Protein AF-A0A0Q9NAF6-F1 (afdb_monomer)

Structure (mmCIF, N/CA/C/O backbone):
data_AF-A0A0Q9NAF6-F1
#
_entry.id   AF-A0A0Q9NAF6-F1
#
loop_
_atom_site.group_PDB
_atom_site.id
_atom_site.type_symbol
_atom_site.label_atom_id
_atom_site.label_alt_id
_atom_site.label_comp_id
_atom_site.label_asym_id
_atom_site.label_entity_id
_atom_site.label_seq_id
_atom_site.pdbx_PDB_ins_code
_atom_site.Cartn_x
_atom_site.Cartn_y
_atom_site.Cartn_z
_atom_site.occupancy
_atom_site.B_iso_or_equiv
_atom_site.auth_seq_id
_atom_site.auth_comp_id
_atom_site.auth_asym_id
_atom_site.auth_atom_id
_atom_site.pdbx_PDB_model_num
ATOM 1 N N . MET A 1 1 ? -9.096 -10.362 20.273 1.00 42.84 1 MET A N 1
ATOM 2 C CA . MET A 1 1 ? -9.511 -9.244 19.399 1.00 42.84 1 MET A CA 1
ATOM 3 C C . MET A 1 1 ? -8.868 -9.460 18.042 1.00 42.84 1 MET A C 1
ATOM 5 O O . MET A 1 1 ? -7.648 -9.435 17.966 1.00 42.84 1 MET A O 1
ATOM 9 N N . GLN A 1 2 ? -9.659 -9.772 17.017 1.00 54.53 2 GLN A N 1
ATOM 10 C CA . GLN A 1 2 ? -9.193 -9.825 15.630 1.00 54.53 2 GLN A CA 1
ATOM 11 C C . GLN A 1 2 ? -9.238 -8.384 15.107 1.00 54.53 2 GLN A C 1
ATOM 13 O O . GLN A 1 2 ? -10.257 -7.717 15.249 1.00 54.53 2 GLN A O 1
ATOM 18 N N . SER A 1 3 ? -8.107 -7.854 14.654 1.00 65.44 3 SER A N 1
ATOM 19 C CA . SER A 1 3 ? -8.035 -6.491 14.129 1.00 65.44 3 SER A CA 1
ATOM 20 C C . SER A 1 3 ? -8.270 -6.539 12.627 1.00 65.44 3 SER A C 1
ATOM 22 O O . SER A 1 3 ? -7.471 -7.138 11.908 1.00 65.44 3 SER A O 1
ATOM 24 N N . ASP A 1 4 ? -9.346 -5.910 12.165 1.00 78.44 4 ASP A N 1
ATOM 25 C CA . ASP A 1 4 ? -9.639 -5.808 10.741 1.00 78.44 4 ASP A CA 1
ATOM 26 C C . ASP A 1 4 ? -8.679 -4.806 10.096 1.00 78.44 4 ASP A C 1
ATOM 28 O O . ASP A 1 4 ? -8.626 -3.630 10.462 1.00 78.44 4 ASP A O 1
ATOM 32 N N . PHE A 1 5 ? -7.886 -5.288 9.142 1.00 81.50 5 PHE A N 1
ATOM 33 C CA . PHE A 1 5 ? -6.965 -4.474 8.358 1.00 81.50 5 PHE A CA 1
ATOM 34 C C . PHE A 1 5 ? -7.295 -4.605 6.880 1.00 81.50 5 PHE A C 1
ATOM 36 O O . PHE A 1 5 ? -7.515 -5.705 6.374 1.00 81.50 5 PHE A O 1
ATOM 43 N N . LEU A 1 6 ? -7.250 -3.484 6.163 1.00 86.62 6 LEU A N 1
ATOM 44 C CA . LEU A 1 6 ? -7.405 -3.497 4.715 1.00 86.62 6 LEU A CA 1
ATOM 45 C C . LEU A 1 6 ? -6.054 -3.758 4.040 1.00 86.62 6 LEU A C 1
ATOM 47 O O . LEU A 1 6 ? -5.126 -2.967 4.197 1.00 86.62 6 LEU A O 1
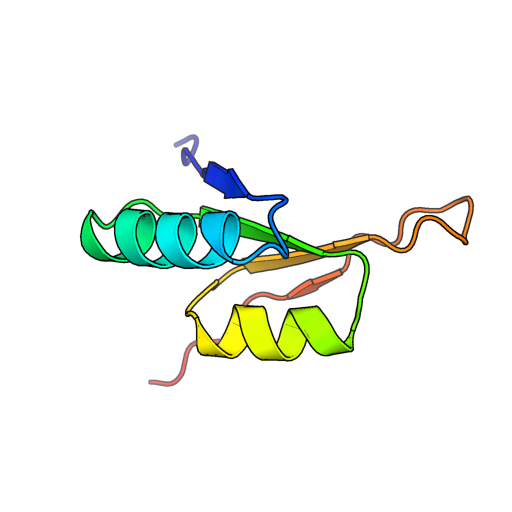ATOM 51 N N . LEU A 1 7 ? -5.933 -4.839 3.269 1.00 85.81 7 LEU A N 1
ATOM 52 C CA . LEU A 1 7 ? -4.755 -5.082 2.434 1.00 85.81 7 LEU A CA 1
ATOM 53 C C . LEU A 1 7 ? -4.929 -4.391 1.076 1.00 85.81 7 LEU A C 1
ATOM 55 O O . LEU A 1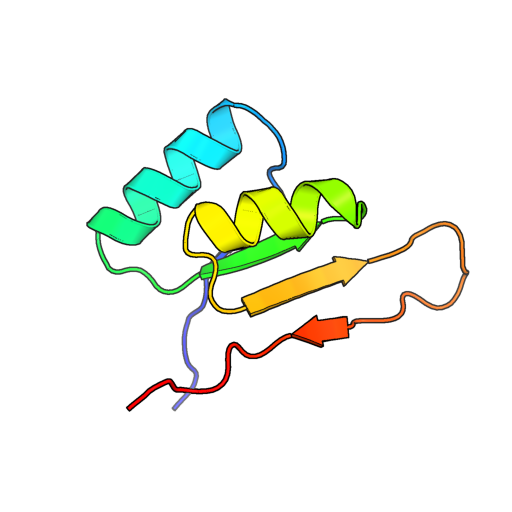 7 ? -5.875 -4.676 0.345 1.00 85.81 7 LEU A O 1
ATOM 59 N N . ILE A 1 8 ? -4.009 -3.493 0.726 1.00 85.44 8 ILE A N 1
ATOM 60 C CA . ILE A 1 8 ? -4.058 -2.705 -0.509 1.00 85.44 8 ILE A CA 1
ATOM 61 C C . ILE A 1 8 ? -2.850 -3.047 -1.381 1.00 85.44 8 ILE A C 1
ATOM 63 O O . ILE A 1 8 ? -1.724 -2.636 -1.100 1.00 85.44 8 ILE A O 1
ATOM 67 N N . ALA A 1 9 ? -3.099 -3.753 -2.481 1.00 81.75 9 ALA A N 1
ATOM 68 C CA . ALA A 1 9 ? -2.125 -4.029 -3.534 1.00 81.75 9 ALA A CA 1
ATOM 69 C C . ALA A 1 9 ? -2.347 -3.065 -4.706 1.00 81.75 9 ALA A C 1
ATOM 71 O O . ALA A 1 9 ? -2.921 -3.430 -5.729 1.00 81.75 9 ALA A O 1
ATOM 72 N N . ALA A 1 10 ? -1.982 -1.794 -4.533 1.00 70.19 10 ALA A N 1
ATOM 73 C CA . ALA A 1 10 ? -2.302 -0.780 -5.534 1.00 70.19 10 ALA A CA 1
ATOM 74 C C . ALA A 1 10 ? -1.179 0.259 -5.707 1.00 70.19 10 ALA A C 1
ATOM 76 O O . ALA A 1 10 ? -1.274 1.373 -5.185 1.00 70.19 10 ALA A O 1
ATOM 77 N N . PRO A 1 11 ? -0.135 -0.060 -6.495 1.00 68.69 11 PRO A N 1
ATOM 78 C CA . PRO A 1 11 ? 0.912 0.890 -6.876 1.00 68.69 11 PRO A CA 1
ATOM 79 C C . PRO A 1 11 ? 0.488 1.853 -8.005 1.00 68.69 11 PRO A C 1
ATOM 81 O O . PRO A 1 11 ? 1.319 2.488 -8.650 1.00 68.69 11 PRO A O 1
ATOM 84 N N . THR A 1 12 ? -0.811 1.985 -8.280 1.00 81.31 12 THR A N 1
ATOM 85 C CA . THR A 1 12 ? -1.351 2.855 -9.335 1.00 81.31 12 THR A CA 1
ATOM 86 C C . THR A 1 12 ? -1.791 4.213 -8.778 1.00 81.31 12 THR A C 1
ATOM 88 O O . THR A 1 12 ? -2.000 4.372 -7.575 1.00 81.31 12 THR A O 1
ATOM 91 N N . LYS A 1 13 ? -1.998 5.216 -9.648 1.00 79.81 13 LYS A N 1
ATOM 92 C CA . LYS A 1 13 ? -2.534 6.534 -9.237 1.00 79.81 13 LYS A CA 1
ATOM 93 C C . LYS A 1 13 ? -3.877 6.414 -8.497 1.00 79.81 13 LYS A C 1
ATOM 95 O O . LYS A 1 13 ? -4.091 7.120 -7.515 1.00 79.81 13 LYS A O 1
ATOM 100 N N . ALA A 1 14 ? -4.741 5.495 -8.934 1.00 82.31 14 ALA A N 1
ATOM 101 C CA . ALA A 1 14 ? -6.008 5.194 -8.270 1.00 82.31 14 ALA A CA 1
ATOM 102 C C . ALA A 1 14 ? -5.786 4.569 -6.883 1.00 82.31 14 ALA A C 1
ATOM 104 O O . ALA A 1 14 ? -6.405 4.995 -5.912 1.00 82.31 14 ALA A O 1
ATOM 105 N N . GLY A 1 15 ? -4.832 3.640 -6.767 1.00 83.19 15 GLY A N 1
ATOM 106 C CA . GLY A 1 15 ? -4.421 3.063 -5.487 1.00 83.19 15 GLY A CA 1
ATOM 107 C C . GLY A 1 15 ? -3.941 4.101 -4.480 1.0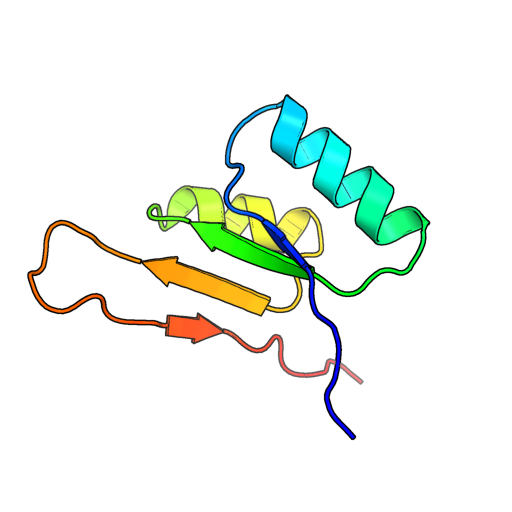0 83.19 15 GLY A C 1
ATOM 108 O O . GLY A 1 15 ? -4.324 4.072 -3.314 1.00 83.19 15 GLY A O 1
ATOM 109 N N . VAL A 1 16 ? -3.154 5.073 -4.942 1.00 83.44 16 VAL A N 1
ATOM 110 C CA . VAL A 1 16 ? -2.690 6.190 -4.109 1.00 83.44 16 VAL A CA 1
ATOM 111 C C . VAL A 1 16 ? -3.845 7.062 -3.622 1.00 83.44 16 VAL A C 1
ATOM 113 O O . VAL A 1 16 ? -3.868 7.434 -2.448 1.00 83.44 16 VAL A O 1
ATOM 116 N N . ALA A 1 17 ? -4.800 7.390 -4.494 1.00 86.75 17 ALA A N 1
ATOM 117 C CA . ALA A 1 17 ? -5.990 8.144 -4.102 1.00 86.75 17 ALA A CA 1
ATOM 118 C C . ALA A 1 17 ? -6.831 7.369 -3.076 1.00 86.75 17 ALA A C 1
ATOM 120 O O . ALA A 1 17 ? -7.257 7.944 -2.074 1.00 86.75 17 ALA A O 1
ATOM 121 N N . PHE A 1 18 ? -6.980 6.060 -3.280 1.00 87.38 18 PHE A N 1
ATOM 122 C CA . PHE A 1 18 ? -7.670 5.175 -2.353 1.00 87.38 18 PHE A CA 1
ATOM 123 C C . PHE A 1 18 ? -6.983 5.152 -0.984 1.00 87.38 18 PHE A C 1
ATOM 125 O O . PHE A 1 18 ? -7.621 5.498 -0.001 1.00 87.38 18 PHE A O 1
ATOM 132 N N . MET A 1 19 ? -5.668 4.906 -0.913 1.00 85.81 19 MET A N 1
ATOM 133 C CA . MET A 1 19 ? -4.907 4.933 0.349 1.00 85.81 19 MET A CA 1
ATOM 134 C C . MET A 1 19 ? -5.039 6.263 1.100 1.00 85.81 19 MET A C 1
ATOM 136 O O . MET A 1 19 ? -5.153 6.273 2.327 1.00 85.81 19 MET A O 1
ATOM 140 N N . LYS A 1 20 ? -5.043 7.394 0.382 1.00 86.19 20 LYS A N 1
ATOM 141 C CA . LYS A 1 20 ? -5.283 8.712 0.990 1.00 86.19 20 LYS A CA 1
ATOM 142 C C . LYS A 1 20 ? -6.686 8.800 1.587 1.00 86.19 20 LYS A C 1
ATOM 144 O O . LYS A 1 20 ? -6.825 9.277 2.709 1.00 86.19 20 LYS A O 1
ATOM 149 N N . HIS A 1 21 ? -7.699 8.325 0.869 1.00 88.00 21 HIS A N 1
ATOM 150 C CA . HIS A 1 21 ? -9.074 8.315 1.355 1.00 88.00 21 HIS A CA 1
ATOM 151 C C . HIS A 1 21 ? -9.242 7.383 2.564 1.00 88.00 21 HIS A C 1
ATOM 153 O O . HIS A 1 21 ? -9.730 7.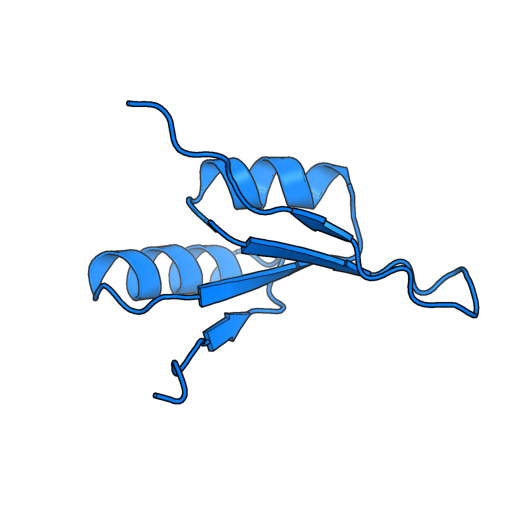816 3.602 1.00 88.00 21 HIS A O 1
ATOM 159 N N . THR A 1 22 ? -8.737 6.149 2.491 1.00 86.94 22 THR A N 1
ATOM 160 C CA . THR A 1 22 ? -8.755 5.171 3.591 1.00 86.94 22 THR A CA 1
ATOM 161 C C . THR A 1 22 ? -8.095 5.728 4.855 1.00 86.94 22 THR A C 1
ATOM 163 O O . THR A 1 22 ? -8.626 5.579 5.954 1.00 86.94 22 THR A O 1
ATOM 166 N N . LYS A 1 23 ? -6.971 6.443 4.695 1.00 84.00 23 LYS A N 1
ATOM 167 C CA . LYS A 1 23 ? -6.282 7.131 5.793 1.00 84.00 23 LYS A CA 1
ATOM 168 C C . LYS A 1 23 ? -7.126 8.246 6.412 1.00 84.00 23 LYS A C 1
ATOM 170 O O . LYS A 1 23 ? -7.138 8.364 7.632 1.00 84.00 23 LYS A O 1
ATOM 175 N N . LEU A 1 24 ? -7.806 9.054 5.595 1.00 86.50 24 LEU A N 1
ATOM 176 C CA . LEU A 1 24 ? -8.680 10.134 6.075 1.00 86.50 24 LEU A CA 1
ATOM 177 C C . LEU A 1 24 ? -9.885 9.597 6.854 1.00 86.50 24 LEU A C 1
ATOM 179 O O . LEU A 1 24 ? -10.271 10.193 7.852 1.00 86.50 24 LEU A O 1
ATOM 183 N N . VAL A 1 25 ? -10.434 8.457 6.434 1.00 88.00 25 VAL A N 1
ATOM 184 C CA . VAL A 1 25 ? -11.542 7.774 7.126 1.00 88.00 25 VAL A CA 1
ATOM 185 C C . VAL A 1 25 ? -11.064 7.056 8.404 1.00 88.00 25 VAL A C 1
ATOM 187 O O . VAL A 1 25 ? -11.873 6.609 9.208 1.00 88.00 25 VAL A O 1
ATOM 190 N N . GLY A 1 26 ? -9.748 6.969 8.636 1.00 84.56 26 GLY A N 1
ATOM 191 C CA . GLY A 1 26 ? -9.173 6.356 9.836 1.00 84.56 26 GLY A CA 1
ATOM 192 C C . GLY A 1 26 ? -9.125 4.827 9.797 1.00 84.56 26 GLY A C 1
ATOM 193 O O . GLY A 1 26 ? -8.888 4.197 10.826 1.00 84.56 26 GLY A O 1
ATOM 194 N N . ILE A 1 27 ? -9.314 4.219 8.624 1.00 85.06 27 ILE A N 1
ATOM 195 C CA . ILE A 1 27 ? -9.272 2.764 8.472 1.00 85.06 27 ILE A CA 1
ATOM 196 C C . ILE A 1 27 ? -7.803 2.319 8.411 1.00 85.06 27 ILE A C 1
ATOM 198 O O . ILE A 1 27 ? -7.044 2.791 7.554 1.00 85.06 27 ILE A O 1
ATOM 202 N N . PRO A 1 28 ? -7.364 1.411 9.298 1.00 83.38 28 PRO A N 1
ATOM 203 C CA . PRO A 1 28 ? -6.004 0.911 9.269 1.00 83.38 28 PRO A CA 1
ATOM 204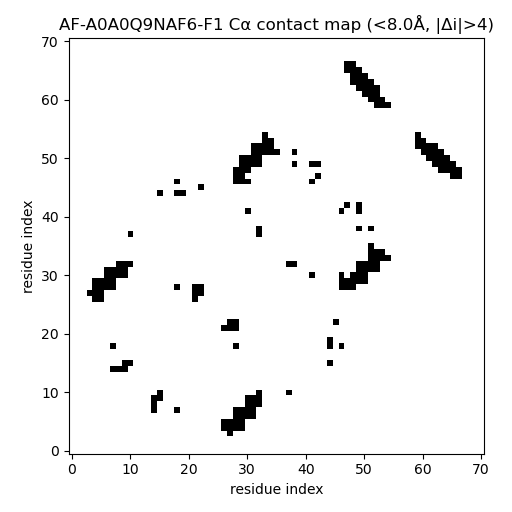 C C . PRO A 1 28 ? -5.805 -0.003 8.053 1.00 83.38 28 PRO A C 1
ATOM 206 O O . PRO A 1 28 ? -6.585 -0.918 7.793 1.00 83.38 28 PRO A O 1
ATOM 209 N N . PHE A 1 29 ? -4.729 0.233 7.305 1.00 85.50 29 PHE A N 1
ATOM 210 C CA . PHE A 1 29 ? -4.420 -0.540 6.107 1.00 85.50 29 PHE A CA 1
ATOM 211 C C . PHE A 1 29 ? -2.956 -0.978 6.059 1.00 85.50 29 PHE A C 1
ATOM 213 O O . PHE A 1 29 ? -2.062 -0.356 6.649 1.00 85.50 29 PHE A O 1
ATOM 220 N N . VAL A 1 30 ? -2.733 -2.061 5.324 1.00 87.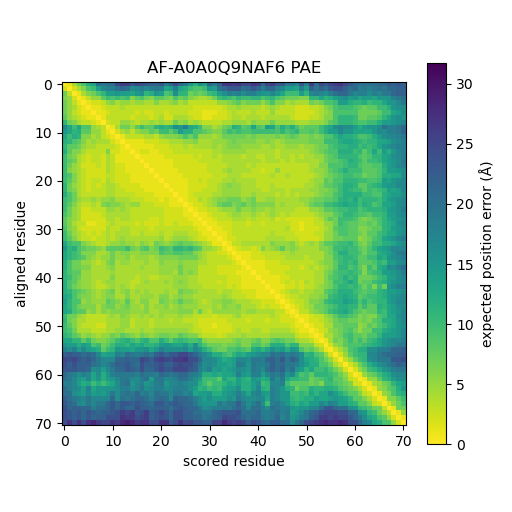06 30 VAL A N 1
ATOM 221 C CA . VAL A 1 30 ? -1.436 -2.641 4.992 1.00 87.06 30 VAL A CA 1
ATOM 222 C C . VAL A 1 30 ? -1.240 -2.493 3.489 1.00 87.06 30 VAL A C 1
ATOM 224 O O . VAL A 1 30 ? -2.132 -2.830 2.715 1.00 87.06 30 VAL A O 1
ATOM 22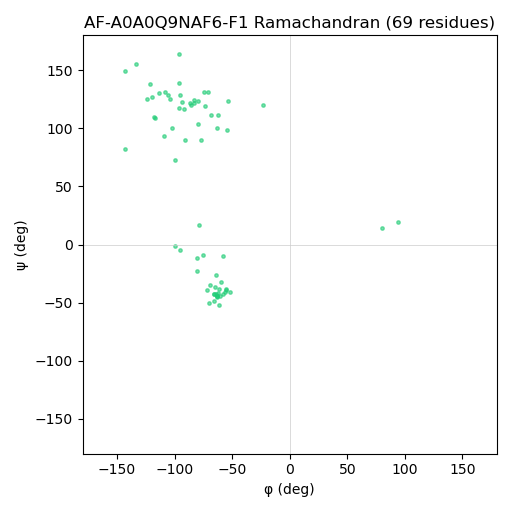7 N N . ALA A 1 31 ? -0.092 -1.983 3.055 1.00 86.50 31 ALA A N 1
ATOM 228 C CA . ALA A 1 31 ? 0.214 -1.876 1.631 1.00 86.50 31 ALA A CA 1
ATOM 229 C C . ALA A 1 31 ? 1.044 -3.075 1.158 1.00 86.50 31 ALA A C 1
ATOM 231 O O . ALA A 1 31 ? 1.981 -3.479 1.841 1.00 86.50 31 ALA A O 1
ATOM 232 N N . LEU A 1 32 ? 0.738 -3.610 -0.019 1.00 85.19 32 LEU A N 1
ATOM 233 C CA . LEU A 1 32 ? 1.501 -4.669 -0.676 1.00 85.19 32 LEU A CA 1
ATOM 234 C C . LEU A 1 32 ? 2.250 -4.082 -1.875 1.00 85.19 32 LEU A C 1
ATOM 236 O O . LEU A 1 32 ? 1.656 -3.385 -2.698 1.00 85.19 32 LEU A O 1
ATOM 240 N N . THR A 1 33 ? 3.544 -4.366 -1.992 1.00 81.88 33 THR A N 1
ATOM 241 C CA . THR A 1 33 ? 4.342 -3.980 -3.165 1.00 81.88 33 THR A CA 1
ATOM 242 C C . THR A 1 33 ? 5.361 -5.055 -3.499 1.00 81.88 33 THR A C 1
ATOM 244 O O . THR A 1 33 ? 5.862 -5.742 -2.616 1.00 81.88 33 THR A O 1
ATOM 247 N N . ASN A 1 34 ? 5.703 -5.189 -4.772 1.00 82.12 34 ASN A N 1
ATOM 248 C CA . ASN A 1 34 ? 6.826 -6.010 -5.211 1.00 82.12 34 ASN A CA 1
ATOM 249 C C . ASN A 1 34 ? 8.114 -5.200 -5.410 1.00 82.12 34 ASN A C 1
ATOM 251 O O . ASN A 1 34 ? 9.172 -5.769 -5.658 1.00 82.12 34 ASN A O 1
ATOM 255 N N . ASN A 1 35 ? 8.055 -3.873 -5.270 1.00 79.69 35 ASN A N 1
ATOM 256 C CA . ASN A 1 35 ? 9.143 -2.985 -5.640 1.00 79.69 35 ASN A CA 1
ATOM 257 C C . ASN A 1 35 ? 9.668 -2.184 -4.437 1.00 79.69 35 ASN A C 1
ATOM 259 O O . ASN A 1 35 ? 8.947 -1.453 -3.750 1.00 79.69 35 ASN A O 1
ATOM 263 N N . LYS A 1 36 ? 10.986 -2.247 -4.219 1.00 77.62 36 LYS A N 1
ATOM 264 C CA . LYS A 1 36 ? 11.681 -1.495 -3.163 1.00 77.62 36 LYS A CA 1
ATOM 265 C C . LYS A 1 36 ? 11.522 0.027 -3.313 1.00 77.62 36 LYS A C 1
ATOM 267 O O . LYS A 1 36 ? 11.475 0.726 -2.300 1.00 77.62 36 LYS A O 1
ATOM 272 N N . MET A 1 37 ? 11.429 0.542 -4.541 1.00 78.12 37 MET A N 1
ATOM 273 C CA . MET A 1 37 ? 11.213 1.971 -4.814 1.00 78.12 37 MET A CA 1
ATOM 274 C C . MET A 1 37 ? 9.786 2.408 -4.468 1.00 78.12 37 MET A C 1
ATOM 276 O O . MET A 1 37 ? 9.574 3.485 -3.910 1.00 78.12 37 MET A O 1
ATOM 280 N N . GLU A 1 38 ? 8.797 1.562 -4.749 1.00 77.94 38 GLU A N 1
ATOM 281 C CA . GLU A 1 38 ? 7.400 1.826 -4.397 1.00 77.94 38 GLU A CA 1
ATOM 282 C C . GLU A 1 38 ? 7.175 1.771 -2.891 1.00 77.94 38 GLU A C 1
ATOM 284 O O . GLU A 1 38 ? 6.437 2.600 -2.363 1.00 77.94 38 GLU A O 1
ATOM 289 N N . ARG A 1 39 ? 7.885 0.894 -2.173 1.00 78.31 39 ARG A N 1
ATOM 290 C CA . ARG A 1 39 ? 7.886 0.875 -0.703 1.00 78.31 39 ARG A CA 1
ATOM 291 C C . ARG A 1 39 ? 8.197 2.252 -0.105 1.00 78.31 39 ARG A C 1
ATOM 293 O O . ARG A 1 39 ? 7.556 2.655 0.862 1.00 78.31 39 ARG A O 1
ATOM 300 N N . ILE A 1 40 ? 9.151 2.993 -0.674 1.00 79.94 40 ILE A N 1
ATOM 301 C CA . ILE A 1 40 ? 9.498 4.343 -0.195 1.00 79.94 40 ILE A CA 1
ATOM 302 C C . ILE A 1 40 ? 8.327 5.310 -0.421 1.00 79.94 40 ILE A C 1
ATOM 304 O O . ILE A 1 40 ? 7.975 6.074 0.479 1.00 79.94 40 ILE A O 1
ATOM 308 N N . LYS A 1 41 ? 7.671 5.233 -1.585 1.00 81.00 41 LYS A N 1
ATOM 309 C CA . LYS A 1 41 ? 6.484 6.047 -1.895 1.00 81.00 41 LYS A CA 1
ATOM 310 C C . LYS A 1 41 ? 5.316 5.721 -0.960 1.00 81.00 41 LYS A C 1
ATOM 312 O O . LYS A 1 41 ? 4.701 6.632 -0.417 1.00 81.00 41 LYS A O 1
ATOM 317 N N . LEU A 1 42 ? 5.052 4.438 -0.719 1.00 80.88 42 LEU A N 1
ATOM 318 C CA . LEU A 1 42 ? 4.006 3.959 0.191 1.00 80.88 42 LEU A CA 1
ATOM 319 C C . LEU A 1 42 ? 4.248 4.416 1.634 1.00 80.88 42 LEU A C 1
ATOM 321 O O . LEU A 1 42 ? 3.310 4.846 2.310 1.00 80.88 42 LEU A O 1
ATOM 325 N N . LYS A 1 43 ? 5.511 4.423 2.078 1.00 79.81 43 LYS A N 1
ATOM 326 C CA . LYS A 1 43 ? 5.898 4.974 3.383 1.00 79.81 43 LYS A CA 1
ATOM 327 C C . LYS A 1 43 ? 5.551 6.464 3.483 1.00 79.81 43 LYS A C 1
ATOM 329 O O . LYS A 1 43 ? 4.958 6.882 4.474 1.00 79.81 43 LYS A O 1
ATOM 334 N N . GLY A 1 44 ? 5.839 7.245 2.439 1.00 77.81 44 GLY A N 1
ATOM 335 C CA . GLY A 1 44 ? 5.476 8.668 2.369 1.00 77.81 44 GLY A CA 1
ATOM 336 C C . GLY A 1 44 ? 3.964 8.933 2.367 1.00 77.81 44 GLY A C 1
ATOM 337 O O . GLY A 1 44 ? 3.516 9.974 2.839 1.00 77.81 44 GLY A O 1
ATOM 338 N N . LEU A 1 45 ? 3.153 7.979 1.900 1.00 77.56 45 LEU A N 1
ATOM 339 C CA . LEU A 1 45 ? 1.687 8.081 1.900 1.00 77.56 45 LEU A CA 1
ATOM 340 C C . LEU A 1 45 ? 1.059 7.751 3.267 1.00 77.56 45 LEU A C 1
ATOM 342 O O . LEU A 1 45 ? -0.107 8.067 3.517 1.00 77.56 45 LEU A O 1
ATOM 346 N N . GLY A 1 46 ? 1.842 7.203 4.198 1.00 75.50 46 GLY A N 1
ATOM 347 C CA . GLY A 1 46 ? 1.399 6.859 5.548 1.00 75.50 46 GLY A CA 1
ATOM 348 C C . GLY A 1 46 ? 0.940 5.415 5.709 1.00 75.50 46 GLY A C 1
ATOM 349 O O . GLY A 1 46 ? 0.244 5.123 6.681 1.00 75.50 46 GLY A O 1
ATOM 350 N N . ALA A 1 47 ? 1.329 4.519 4.796 1.00 77.75 47 ALA A N 1
ATOM 351 C CA . ALA A 1 47 ? 1.201 3.087 5.027 1.00 77.75 47 ALA A CA 1
ATOM 352 C C . ALA A 1 47 ? 2.074 2.709 6.230 1.00 77.75 47 ALA A C 1
ATOM 354 O O . ALA A 1 47 ? 3.303 2.802 6.166 1.00 77.75 47 ALA A O 1
ATOM 355 N N . LYS A 1 48 ? 1.437 2.322 7.341 1.00 74.88 48 LYS A N 1
ATOM 356 C CA . LYS A 1 48 ? 2.166 1.924 8.549 1.00 74.88 48 LYS A CA 1
ATOM 357 C C . LYS A 1 48 ? 2.859 0.588 8.317 1.00 74.88 48 LYS A C 1
ATOM 359 O O . LYS A 1 48 ? 4.056 0.476 8.528 1.00 74.88 48 LYS A O 1
ATOM 364 N N . ARG A 1 49 ? 2.116 -0.400 7.828 1.00 82.19 49 ARG A N 1
ATOM 365 C CA . ARG A 1 49 ? 2.650 -1.720 7.497 1.00 82.19 49 ARG A CA 1
ATOM 366 C C . ARG A 1 49 ? 2.743 -1.850 5.988 1.00 82.19 49 ARG A C 1
ATOM 368 O O . ARG A 1 49 ? 1.774 -1.574 5.279 1.00 82.19 49 ARG A O 1
ATOM 375 N N . ILE A 1 50 ? 3.914 -2.246 5.509 1.00 84.62 50 ILE A N 1
ATOM 376 C CA . ILE A 1 50 ? 4.148 -2.528 4.096 1.00 84.62 50 ILE A CA 1
ATOM 377 C C . ILE A 1 50 ? 4.686 -3.947 4.009 1.00 84.62 50 ILE A C 1
ATOM 379 O O . ILE A 1 50 ? 5.688 -4.256 4.652 1.00 84.62 50 ILE A O 1
ATOM 383 N N . ILE A 1 51 ? 4.021 -4.777 3.216 1.00 83.69 51 ILE A N 1
ATOM 384 C CA . ILE A 1 51 ? 4.473 -6.110 2.851 1.00 83.69 51 ILE A CA 1
ATOM 385 C C . ILE A 1 51 ? 5.158 -5.981 1.496 1.00 83.69 51 ILE A C 1
ATOM 387 O O . ILE A 1 51 ? 4.541 -5.583 0.505 1.00 83.69 51 ILE A O 1
ATOM 391 N N . GLN A 1 52 ? 6.450 -6.294 1.461 1.00 78.94 52 GLN A N 1
ATOM 392 C CA . GLN A 1 52 ? 7.168 -6.428 0.203 1.00 78.94 52 GLN A CA 1
ATOM 393 C C . GLN A 1 52 ? 7.156 -7.899 -0.220 1.00 78.94 52 GLN A C 1
ATOM 395 O O . GLN A 1 52 ? 7.621 -8.734 0.551 1.00 78.94 52 GLN A O 1
ATOM 400 N N . VAL A 1 53 ? 6.646 -8.207 -1.414 1.00 76.38 53 VAL A N 1
ATOM 401 C CA . VAL A 1 53 ? 6.665 -9.561 -1.992 1.00 76.38 53 VAL A CA 1
ATOM 402 C C . VAL A 1 53 ? 7.478 -9.545 -3.271 1.00 76.38 53 VAL A C 1
ATOM 404 O O . VAL A 1 53 ? 7.047 -8.995 -4.280 1.00 76.38 53 VAL A O 1
ATOM 407 N N . ASP A 1 54 ? 8.651 -10.163 -3.228 1.00 71.88 54 ASP A N 1
ATOM 408 C CA . ASP A 1 54 ? 9.373 -10.498 -4.447 1.00 71.88 54 ASP A CA 1
ATOM 409 C C . ASP A 1 54 ? 8.811 -11.816 -4.991 1.00 71.88 54 ASP A C 1
ATOM 411 O O . ASP A 1 54 ? 8.718 -12.793 -4.253 1.00 71.88 54 ASP A O 1
ATOM 415 N N . THR A 1 55 ? 8.366 -11.816 -6.247 1.00 68.31 55 THR A N 1
ATOM 416 C CA . THR A 1 55 ? 7.803 -13.007 -6.919 1.00 68.31 55 THR A CA 1
ATOM 417 C C . THR A 1 55 ? 8.826 -13.693 -7.819 1.00 68.31 55 THR A C 1
ATOM 419 O O . THR A 1 55 ? 8.514 -14.708 -8.434 1.00 68.31 55 THR A O 1
ATOM 422 N N . THR A 1 56 ? 10.042 -13.143 -7.906 1.00 67.31 56 THR A N 1
ATOM 423 C CA . THR A 1 56 ? 11.140 -13.743 -8.673 1.00 67.31 56 THR A CA 1
ATOM 424 C C . THR A 1 56 ? 11.839 -14.868 -7.912 1.00 67.31 56 THR A C 1
ATOM 426 O O . THR A 1 56 ? 12.393 -15.767 -8.537 1.00 67.31 56 THR A O 1
ATOM 429 N N . ASP A 1 57 ? 11.737 -14.867 -6.581 1.00 56.94 57 ASP A N 1
ATOM 430 C CA . ASP A 1 57 ? 12.122 -15.981 -5.723 1.00 56.94 57 ASP A CA 1
ATOM 431 C C . ASP A 1 57 ? 10.889 -16.837 -5.405 1.00 56.94 57 ASP A C 1
ATOM 433 O O . ASP A 1 57 ? 9.877 -16.339 -4.907 1.00 56.94 57 ASP A O 1
ATOM 437 N N . SER A 1 58 ? 10.985 -18.150 -5.619 1.00 54.62 58 SER A N 1
ATOM 438 C CA . SER A 1 58 ? 9.949 -19.142 -5.275 1.00 54.62 58 SER A CA 1
ATOM 439 C C . SER A 1 58 ? 9.575 -19.148 -3.779 1.00 54.62 58 SER A C 1
ATOM 441 O O . SER A 1 58 ? 8.607 -19.792 -3.379 1.00 54.62 58 SER A O 1
ATOM 443 N N . GLY A 1 59 ? 10.335 -18.430 -2.946 1.00 49.19 59 GLY A N 1
ATOM 444 C CA . GLY A 1 59 ? 10.021 -18.112 -1.560 1.00 49.19 59 GLY A CA 1
ATOM 445 C C . GLY A 1 59 ? 9.687 -16.630 -1.412 1.00 49.19 59 GLY A C 1
ATOM 446 O O . GLY A 1 59 ? 10.581 -15.811 -1.197 1.00 49.19 59 GLY A O 1
ATOM 447 N N . ALA A 1 60 ? 8.397 -16.289 -1.481 1.00 48.94 60 ALA A N 1
ATOM 448 C CA . ALA A 1 60 ? 7.899 -14.950 -1.185 1.00 48.94 60 ALA A CA 1
ATOM 449 C C . ALA A 1 60 ? 8.368 -14.515 0.216 1.00 48.94 60 ALA A C 1
ATOM 451 O O . ALA A 1 60 ? 7.798 -14.891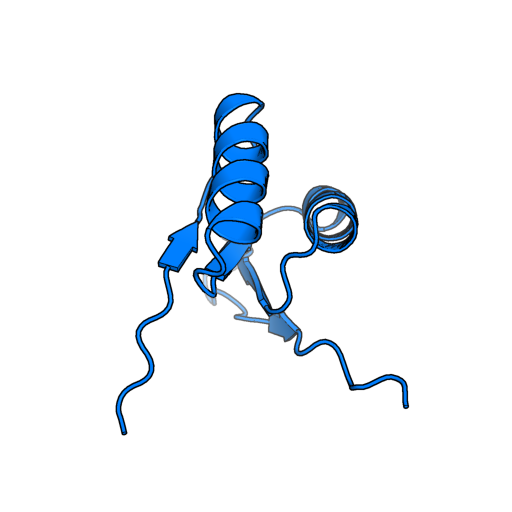 1.240 1.00 48.94 60 ALA A O 1
ATOM 452 N N . SER A 1 61 ? 9.442 -13.730 0.269 1.00 51.97 61 SER A N 1
ATOM 453 C CA . SER A 1 61 ? 10.014 -13.243 1.520 1.00 51.97 61 SER A CA 1
ATOM 454 C C . SER A 1 61 ? 9.149 -12.100 2.044 1.00 51.97 61 SER A C 1
ATOM 456 O O . SER A 1 61 ? 9.386 -10.941 1.706 1.00 51.97 61 SER A O 1
ATOM 458 N N . ILE A 1 62 ? 8.135 -12.418 2.852 1.00 55.53 62 ILE A N 1
ATOM 459 C CA . ILE A 1 62 ? 7.273 -11.428 3.510 1.00 55.53 62 ILE A CA 1
ATOM 460 C C . ILE A 1 62 ? 8.138 -10.601 4.468 1.00 55.53 62 ILE A C 1
ATOM 462 O O . ILE A 1 62 ? 8.458 -11.023 5.577 1.00 55.53 62 ILE A O 1
ATOM 466 N N . LYS A 1 63 ? 8.530 -9.399 4.042 1.00 59.81 63 LYS A N 1
ATOM 467 C CA . LYS A 1 63 ? 9.186 -8.424 4.920 1.00 59.81 63 LYS A CA 1
ATOM 468 C C . LYS A 1 63 ? 8.112 -7.545 5.541 1.00 59.81 63 LYS A C 1
ATOM 470 O O . LYS A 1 63 ? 7.758 -6.519 4.964 1.00 59.81 63 LYS A O 1
ATOM 475 N N . GLU A 1 64 ? 7.581 -7.950 6.693 1.00 53.84 64 GLU A N 1
ATOM 476 C CA . GLU A 1 64 ? 6.760 -7.054 7.506 1.00 53.84 64 GLU A CA 1
ATOM 477 C C . GLU A 1 64 ? 7.645 -5.947 8.077 1.00 53.84 64 GLU A C 1
ATOM 479 O O . GLU A 1 64 ? 8.511 -6.174 8.921 1.00 53.84 64 GLU A O 1
ATOM 484 N N . VAL A 1 65 ? 7.441 -4.722 7.599 1.00 56.03 65 VAL A N 1
ATOM 485 C CA . VAL A 1 65 ? 8.102 -3.548 8.166 1.00 56.03 65 VAL A CA 1
ATOM 486 C C . VAL A 1 65 ? 7.092 -2.827 9.046 1.00 56.03 65 VAL A C 1
ATOM 488 O O . VAL A 1 65 ? 6.228 -2.104 8.549 1.00 56.03 65 VAL A O 1
ATOM 491 N N . CYS A 1 66 ? 7.195 -3.039 10.359 1.00 44.62 66 CYS A N 1
ATOM 492 C CA . CYS A 1 66 ? 6.506 -2.218 11.348 1.00 44.62 66 CYS A C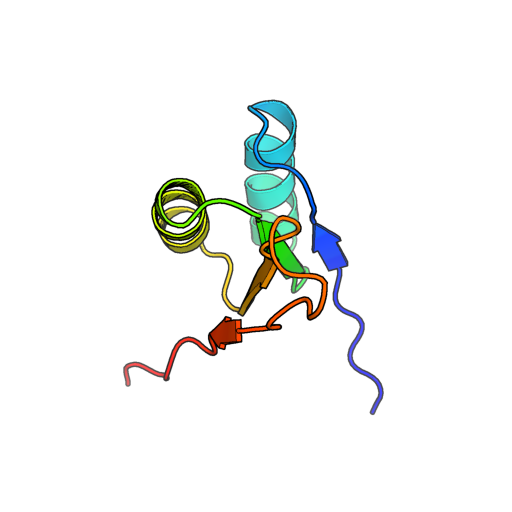A 1
ATOM 493 C C . CYS A 1 66 ? 7.227 -0.863 11.449 1.00 44.62 66 CYS A C 1
ATOM 495 O O . CYS A 1 66 ? 8.455 -0.833 11.569 1.00 44.62 66 CYS A O 1
ATOM 497 N N . PRO A 1 67 ? 6.517 0.274 11.405 1.00 49.06 67 PRO A N 1
ATOM 498 C CA . PRO A 1 67 ? 7.136 1.559 11.638 1.00 49.06 67 PRO A CA 1
ATOM 499 C C . PRO A 1 67 ? 7.271 1.683 13.154 1.00 49.06 67 PRO A C 1
ATOM 501 O O . PRO A 1 67 ? 6.276 1.884 13.850 1.00 49.06 67 PRO A O 1
ATOM 504 N N . CYS A 1 68 ? 8.480 1.493 13.679 1.00 41.44 68 CYS A N 1
ATOM 505 C CA . CYS A 1 68 ? 8.737 1.783 15.082 1.00 41.44 68 CYS A CA 1
ATOM 506 C C . CYS A 1 68 ? 8.300 3.220 15.392 1.00 41.44 68 CYS A C 1
ATOM 508 O O . CYS A 1 68 ? 8.726 4.174 14.737 1.00 41.44 68 CYS A O 1
ATOM 510 N N . THR A 1 69 ? 7.411 3.305 16.378 1.00 49.41 69 THR A N 1
ATOM 511 C CA . THR A 1 69 ? 7.073 4.441 17.229 1.00 49.41 69 THR A CA 1
ATOM 512 C C . THR A 1 69 ? 8.211 5.455 17.301 1.00 49.41 69 THR A C 1
ATOM 514 O O . THR A 1 69 ? 9.308 5.123 17.737 1.00 49.41 69 THR A O 1
ATOM 517 N N . THR A 1 70 ? 7.954 6.693 16.886 1.00 37.75 70 THR A N 1
ATOM 518 C CA . THR A 1 70 ? 8.730 7.837 17.376 1.00 37.75 70 THR A CA 1
ATOM 519 C C . THR A 1 70 ? 7.832 8.550 18.377 1.00 37.75 70 THR A C 1
ATOM 521 O O . THR A 1 70 ? 6.662 8.786 18.070 1.00 37.75 70 THR A O 1
ATOM 524 N N . MET A 1 71 ? 8.381 8.710 19.582 1.00 35.47 71 MET A N 1
ATOM 525 C CA . MET A 1 71 ? 7.778 9.276 20.789 1.00 35.47 71 MET A CA 1
ATOM 526 C C . MET A 1 71 ? 7.249 10.693 20.589 1.00 35.47 71 MET A C 1
ATOM 528 O O . MET A 1 71 ? 7.829 11.414 19.747 1.00 35.47 71 MET A O 1
#

Radius of gyration: 12.42 Å; Cα contacts (8 Å, |Δi|>4): 104; chains: 1; bounding box: 24×29×30 Å

Nearest PDB structures (foldseek):
  3meq-assembly1_C  TM=8.602E-01  e=5.168E-02  Brucella suis
  3l4b-assembly1_D  TM=7.277E-01  e=1.174E-01  Thermotoga maritima MSB8
  3l4b-assembly1_G  TM=7.328E-01  e=1.769E-01  Thermotoga maritima MSB8
  8k1t-assembly1_F  TM=8.090E-01  e=6.054E-01  Bacillus subtilis
  8k1t-assembly1_E  TM=8.090E-01  e=6.054E-01  Bacillus subtilis

Secondary structure (DSSP, 8-state):
-PPP-EEE---SHHHHHHHHHHHHTT--EEEEES-HHHHHHHHHHT-SEEEE--SSSSS---EEE------

Sequence (71 aa):
MQSDFLLIAAPTKAGVAFMKHTKLVGIPFVALTNNKMERIKLKGLGAKRIIQVDTTDSGASIKEVCPCTTM

Solvent-accessible surface area (backbone atoms only — not comparable to full-atom values): 4325 Å² total; per-residue (Å²): 134,89,81,86,65,47,78,42,78,40,96,42,76,66,33,51,53,47,52,51,50,41,53,74,74,65,53,58,47,33,35,44,38,67,43,78,70,54,50,55,55,43,48,74,70,62,42,52,34,40,38,39,40,45,81,89,45,98,64,62,56,73,46,78,43,75,68,78,83,78,132

Mean predicted aligned error: 8.7 Å

Foldseek 3Di:
DDQDEAEQADLDPVSLVVLLVCVVVVGQYEYEEQDPVSVVVCVVSPNQWYFHFNPVDPDGPGDTDHDDDDD

pLDDT: mean 73.34, std 14.59, range [35.47, 88.0]